Protein AF-A0A5J5N3T5-F1 (afdb_monomer)

pLDDT: mean 89.76, std 8.84, range [59.19, 97.81]

Foldseek 3Di:
DDPVVVVVCVVVPPDPVANQFPDKDWPDWDQDPVRDIDTDMDTHGDDDDPPVPPD

Sequence (55 aa):
HPWETVTTAIQKYPNPMNPGVVGTDVLDRHICPSGKLHSHRLLSTEWGLPSIVKS

Structure (mmCIF, N/CA/C/O backbone):
data_AF-A0A5J5N3T5-F1
#
_entry.id   AF-A0A5J5N3T5-F1
#
loop_
_atom_site.group_PDB
_atom_site.id
_atom_site.type_symbol
_atom_site.label_atom_id
_atom_site.label_alt_id
_atom_site.label_comp_id
_atom_site.label_asym_id
_atom_site.label_entity_id
_atom_site.label_seq_id
_atom_site.pdbx_PDB_ins_code
_atom_site.Cartn_x
_atom_site.Cartn_y
_atom_site.Cartn_z
_atom_site.occupancy
_atom_site.B_iso_or_equiv
_atom_site.auth_seq_id
_atom_site.auth_comp_id
_atom_site.auth_asym_id
_atom_site.auth_atom_id
_atom_site.pdbx_PDB_model_num
ATOM 1 N N . HIS A 1 1 ? 9.697 12.524 12.584 1.00 89.25 1 HIS A N 1
ATOM 2 C CA . HIS A 1 1 ? 8.314 12.969 12.306 1.00 89.25 1 HIS A CA 1
ATOM 3 C C . HIS A 1 1 ? 7.372 12.338 13.327 1.00 89.25 1 HIS A C 1
ATOM 5 O O . HIS A 1 1 ? 7.708 11.252 13.793 1.00 89.25 1 HIS A O 1
ATOM 11 N N . PRO A 1 2 ? 6.257 12.992 13.697 1.00 96.50 2 PRO A N 1
ATOM 12 C CA . PRO A 1 2 ? 5.233 12.416 14.575 1.00 96.50 2 PRO A CA 1
ATOM 13 C C . PRO A 1 2 ? 4.689 11.084 14.047 1.00 96.50 2 PRO A C 1
ATOM 15 O O . PRO A 1 2 ? 4.703 10.842 12.836 1.00 96.50 2 PRO A O 1
ATOM 18 N N . TRP A 1 3 ? 4.199 10.230 14.946 1.00 93.56 3 TRP A N 1
ATOM 19 C CA . TRP A 1 3 ? 3.68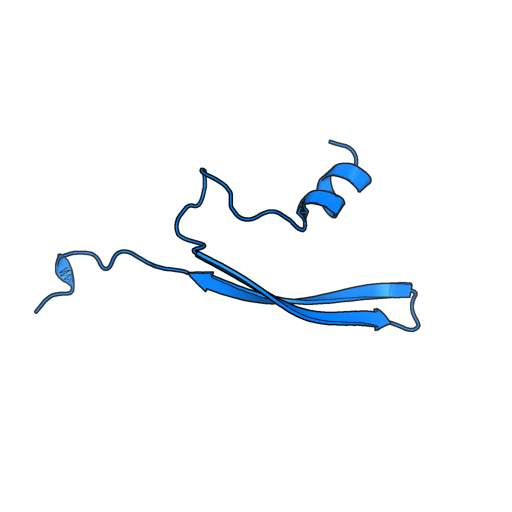1 8.904 14.594 1.00 93.56 3 TRP A CA 1
ATOM 20 C C . TRP A 1 3 ? 2.506 8.987 13.615 1.00 93.56 3 TRP A C 1
ATOM 22 O O . TRP A 1 3 ? 2.443 8.241 12.637 1.00 93.56 3 TRP A O 1
ATOM 32 N N . GLU A 1 4 ? 1.617 9.948 13.831 1.00 94.44 4 GLU A N 1
ATOM 33 C CA . GLU A 1 4 ? 0.447 10.218 13.002 1.00 94.44 4 GLU A CA 1
ATOM 34 C C . GLU A 1 4 ? 0.875 10.531 11.563 1.00 94.44 4 GLU A C 1
ATOM 36 O O . GLU A 1 4 ? 0.298 10.007 10.615 1.00 94.44 4 GLU A O 1
ATOM 41 N N . THR A 1 5 ? 1.955 11.301 11.395 1.00 93.62 5 THR A N 1
ATOM 42 C CA . THR A 1 5 ? 2.533 11.634 10.084 1.00 93.62 5 THR A CA 1
ATOM 43 C C . THR A 1 5 ? 3.169 10.425 9.401 1.00 93.62 5 THR A C 1
ATOM 45 O O . THR A 1 5 ? 3.055 10.257 8.191 1.00 93.62 5 THR A O 1
ATOM 48 N N . VAL A 1 6 ? 3.864 9.570 10.153 1.00 93.69 6 VAL A N 1
ATOM 49 C CA . VAL A 1 6 ? 4.492 8.370 9.577 1.00 93.69 6 VAL A CA 1
ATOM 50 C C . VAL A 1 6 ? 3.433 7.334 9.193 1.00 93.69 6 VAL A C 1
ATOM 52 O O . VAL A 1 6 ? 3.568 6.657 8.178 1.00 93.69 6 VAL A O 1
ATOM 55 N N . THR A 1 7 ? 2.347 7.239 9.958 1.00 90.25 7 THR A N 1
ATOM 56 C CA . THR A 1 7 ? 1.270 6.273 9.704 1.00 90.25 7 THR A CA 1
ATOM 57 C C . THR A 1 7 ? 0.418 6.673 8.501 1.00 90.25 7 THR A C 1
ATOM 59 O O . THR A 1 7 ? 0.005 5.808 7.726 1.00 90.25 7 THR A O 1
ATOM 62 N N . THR A 1 8 ? 0.199 7.975 8.270 1.00 87.88 8 THR A N 1
ATOM 63 C CA . THR A 1 8 ? -0.462 8.449 7.039 1.00 87.88 8 THR A CA 1
ATOM 64 C C . THR A 1 8 ? 0.381 8.203 5.787 1.00 87.88 8 THR A C 1
ATOM 66 O O . THR A 1 8 ? -0.177 8.066 4.698 1.00 87.88 8 THR A O 1
ATOM 69 N N . ALA A 1 9 ? 1.696 7.992 5.927 1.00 85.88 9 ALA A N 1
ATOM 70 C CA . ALA A 1 9 ? 2.573 7.566 4.833 1.00 85.88 9 ALA A CA 1
ATOM 71 C C . ALA A 1 9 ? 2.319 6.119 4.349 1.00 85.88 9 ALA A C 1
ATOM 73 O O . ALA A 1 9 ? 3.102 5.569 3.577 1.00 85.88 9 ALA A O 1
ATOM 74 N N . ILE A 1 10 ? 1.192 5.501 4.726 1.00 84.75 10 ILE A N 1
ATOM 75 C CA . ILE A 1 10 ? 0.662 4.287 4.092 1.00 84.75 10 ILE A CA 1
ATOM 76 C C . ILE A 1 10 ? 0.358 4.481 2.590 1.00 84.75 10 ILE A C 1
ATOM 78 O O . ILE A 1 10 ? 0.216 3.503 1.856 1.00 84.75 10 ILE A O 1
ATOM 82 N N . GLN A 1 11 ? 0.280 5.733 2.124 1.00 84.25 11 GLN A N 1
ATOM 83 C CA . GLN A 1 11 ? 0.260 6.137 0.711 1.00 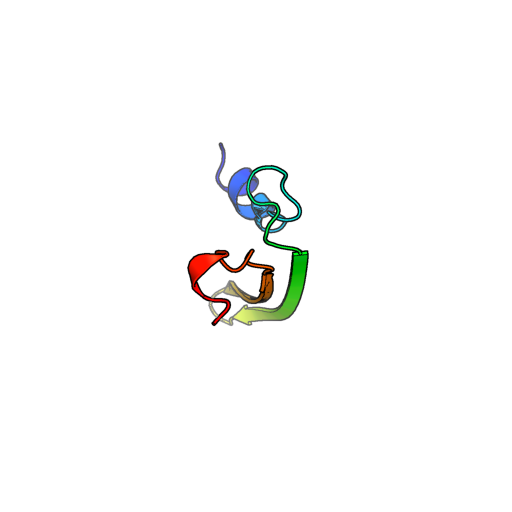84.25 11 GLN A CA 1
ATOM 84 C C . GLN A 1 11 ? 1.68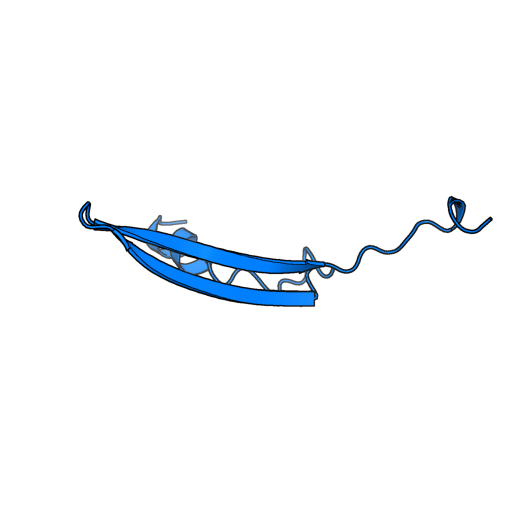5 6.358 0.169 1.00 84.25 11 GLN A C 1
ATOM 86 O O . GLN A 1 11 ? 1.958 7.325 -0.532 1.00 84.25 11 GLN A O 1
ATOM 91 N N . LYS A 1 12 ? 2.622 5.472 0.530 1.00 89.81 12 LYS A N 1
ATOM 92 C CA . LYS A 1 12 ? 4.053 5.596 0.207 1.00 89.81 12 LYS A CA 1
ATOM 93 C C . LYS A 1 12 ? 4.354 5.658 -1.296 1.00 89.81 12 LYS A C 1
ATOM 95 O O . LYS A 1 12 ? 5.428 6.122 -1.664 1.00 89.81 12 LYS A O 1
ATOM 100 N N . TYR A 1 13 ? 3.457 5.152 -2.137 1.00 93.12 13 TYR A N 1
ATOM 101 C CA . TYR A 1 13 ? 3.648 5.052 -3.579 1.00 93.12 13 TYR A CA 1
ATOM 102 C C . TYR A 1 13 ? 2.523 5.768 -4.335 1.00 93.12 13 TYR A C 1
ATOM 104 O O . TYR A 1 13 ? 1.379 5.724 -3.874 1.00 93.12 13 TYR A O 1
ATOM 112 N N . PRO A 1 14 ? 2.838 6.394 -5.485 1.00 89.00 14 PRO A N 1
ATOM 113 C CA . PRO A 1 14 ? 4.158 6.423 -6.137 1.00 89.00 14 PRO A CA 1
ATOM 114 C C . PRO A 1 14 ? 5.185 7.32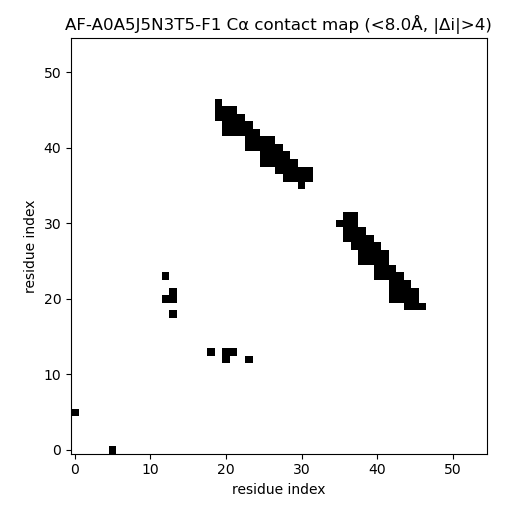3 -5.415 1.00 89.00 14 PRO A C 1
ATOM 116 O O . PRO A 1 14 ? 4.823 8.317 -4.793 1.00 89.00 14 PRO A O 1
ATOM 119 N N . ASN A 1 15 ? 6.477 6.971 -5.487 1.00 91.62 15 ASN A N 1
ATOM 120 C CA . ASN A 1 15 ? 7.586 7.763 -4.930 1.00 91.62 15 ASN A CA 1
ATOM 121 C C . ASN A 1 15 ? 8.812 7.710 -5.867 1.00 91.62 15 ASN A C 1
ATOM 123 O O . ASN A 1 15 ? 9.272 6.602 -6.161 1.00 91.62 15 ASN A O 1
ATOM 127 N N . PRO A 1 16 ? 9.395 8.861 -6.267 1.00 88.44 16 PRO A N 1
ATOM 128 C CA . PRO A 1 16 ? 10.569 8.926 -7.145 1.00 88.44 16 PRO A CA 1
ATOM 129 C C . PRO A 1 16 ? 11.779 8.098 -6.693 1.00 88.44 16 PRO A C 1
ATOM 131 O O . PRO A 1 16 ? 12.566 7.662 -7.526 1.00 88.44 16 PRO A O 1
ATOM 134 N N . MET A 1 17 ? 11.934 7.859 -5.387 1.00 93.12 17 MET A N 1
ATOM 135 C CA . MET A 1 17 ? 13.074 7.106 -4.843 1.00 93.12 17 MET A CA 1
ATOM 136 C C . MET A 1 17 ? 13.004 5.599 -5.102 1.00 93.12 17 MET A C 1
ATOM 138 O O . MET A 1 17 ? 14.005 4.903 -4.953 1.00 93.12 17 MET A O 1
ATOM 142 N N . ASN A 1 18 ? 11.827 5.073 -5.436 1.00 89.06 18 ASN A N 1
ATOM 143 C CA . ASN A 1 18 ? 11.658 3.667 -5.770 1.00 89.06 18 ASN A CA 1
ATOM 144 C C . ASN A 1 18 ? 10.663 3.541 -6.936 1.00 89.06 18 ASN A C 1
ATOM 146 O O . ASN A 1 18 ? 9.502 3.182 -6.720 1.00 89.06 18 ASN A O 1
ATOM 150 N N . PRO A 1 19 ? 11.117 3.869 -8.161 1.00 88.12 19 PRO A N 1
ATOM 151 C CA . PRO A 1 19 ? 10.269 3.898 -9.349 1.00 88.12 19 PRO A CA 1
ATOM 152 C C . PRO A 1 19 ? 9.842 2.501 -9.815 1.00 88.12 19 PRO A C 1
ATOM 154 O O . PRO A 1 19 ? 8.925 2.390 -10.617 1.00 88.12 19 PRO A O 1
ATOM 157 N N . GLY A 1 20 ? 10.477 1.435 -9.312 1.00 90.50 20 GLY A N 1
ATOM 158 C CA . GLY A 1 20 ? 10.139 0.058 -9.673 1.00 90.50 20 GLY A CA 1
ATOM 159 C C . GLY A 1 20 ? 8.789 -0.414 -9.129 1.00 90.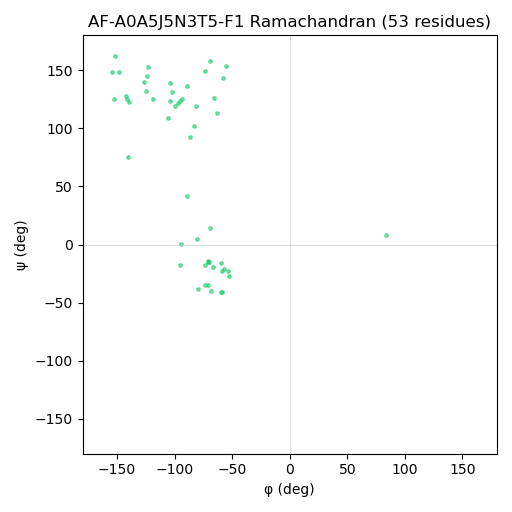50 20 GLY A C 1
ATOM 160 O O . GLY A 1 20 ? 8.283 -1.428 -9.594 1.00 90.50 20 GLY A O 1
ATOM 161 N N . VAL A 1 21 ? 8.182 0.292 -8.164 1.00 92.81 21 VAL A N 1
ATOM 162 C CA . VAL A 1 21 ? 6.804 0.014 -7.722 1.00 92.81 21 VAL A CA 1
ATOM 163 C C . VAL A 1 21 ? 5.835 0.709 -8.672 1.00 92.81 21 VAL A C 1
ATOM 165 O O . VAL A 1 21 ? 5.611 1.914 -8.570 1.00 92.81 21 VAL A O 1
ATOM 168 N N . VAL A 1 22 ? 5.256 -0.069 -9.584 1.00 92.38 22 VAL A N 1
ATOM 169 C CA . VAL A 1 22 ? 4.407 0.431 -10.677 1.00 92.38 22 VAL A CA 1
ATOM 170 C C . VAL A 1 22 ? 2.913 0.394 -10.353 1.00 92.38 22 VAL A C 1
ATOM 172 O O . VAL A 1 22 ? 2.128 1.086 -10.994 1.00 92.38 22 VAL A O 1
ATOM 175 N N . GLY A 1 23 ? 2.503 -0.375 -9.341 1.00 91.94 23 GLY A N 1
ATOM 176 C CA . GLY A 1 23 ? 1.104 -0.460 -8.924 1.00 91.94 23 GLY A CA 1
ATOM 177 C C . GLY A 1 23 ? 0.952 -0.846 -7.459 1.00 91.94 23 GLY A C 1
ATOM 178 O O . GLY A 1 23 ? 1.780 -1.575 -6.909 1.00 91.94 23 GLY A O 1
ATOM 179 N N . THR A 1 24 ? -0.110 -0.351 -6.823 1.00 93.94 24 THR A N 1
ATOM 180 C CA . THR A 1 24 ? -0.459 -0.696 -5.441 1.00 93.94 24 THR A CA 1
ATOM 181 C C . THR A 1 24 ? -1.965 -0.830 -5.281 1.00 93.94 24 THR A C 1
ATOM 183 O O . THR A 1 24 ? -2.680 0.144 -5.505 1.00 93.94 24 THR A O 1
ATOM 186 N N . ASP A 1 25 ? -2.417 -1.972 -4.774 1.00 94.25 25 ASP A N 1
ATOM 187 C CA . ASP A 1 25 ? -3.825 -2.238 -4.482 1.00 94.25 25 ASP A CA 1
ATOM 188 C C . ASP A 1 25 ? -4.022 -2.614 -3.012 1.00 94.25 25 ASP A C 1
ATOM 190 O O . ASP A 1 25 ? -3.127 -3.143 -2.344 1.00 94.25 25 ASP A O 1
ATOM 194 N N . VAL A 1 26 ? -5.214 -2.336 -2.485 1.00 95.00 26 VAL A N 1
ATOM 195 C CA . VAL A 1 26 ? -5.653 -2.794 -1.161 1.00 95.00 26 VAL A CA 1
ATOM 196 C C . VAL A 1 26 ? -6.651 -3.920 -1.388 1.00 95.00 26 VAL A C 1
ATOM 198 O O . VAL A 1 26 ? -7.757 -3.663 -1.848 1.00 95.00 26 VAL A O 1
ATOM 201 N N . LEU A 1 27 ? -6.255 -5.152 -1.076 1.00 96.50 27 LEU A N 1
ATOM 202 C CA . LEU A 1 27 ? -7.104 -6.329 -1.270 1.00 96.50 27 LEU A CA 1
ATOM 203 C C . LEU A 1 27 ? -8.137 -6.475 -0.150 1.00 96.50 27 LEU A C 1
ATOM 205 O O . LEU A 1 27 ? -9.276 -6.845 -0.400 1.00 96.50 27 LEU A O 1
ATOM 209 N N . ASP A 1 28 ? -7.729 -6.174 1.084 1.00 96.88 28 ASP A N 1
ATOM 210 C CA . ASP A 1 28 ? -8.592 -6.217 2.262 1.00 96.88 28 ASP A CA 1
ATOM 211 C C . ASP A 1 28 ? -8.163 -5.161 3.287 1.00 96.88 28 ASP A C 1
ATOM 213 O O . ASP A 1 28 ? -6.973 -4.829 3.414 1.00 96.88 28 ASP A O 1
ATOM 217 N N . ARG A 1 29 ? -9.137 -4.633 4.031 1.00 96.69 29 ARG A N 1
ATOM 218 C CA . ARG A 1 29 ? -8.909 -3.723 5.152 1.00 96.69 29 ARG A CA 1
ATOM 219 C C . ARG A 1 29 ? -10.034 -3.823 6.169 1.00 96.69 29 ARG A C 1
ATOM 221 O O . ARG A 1 29 ? -11.183 -3.535 5.853 1.00 96.69 29 ARG A O 1
ATOM 228 N N . HIS A 1 30 ? -9.674 -4.086 7.420 1.00 97.06 30 HIS A N 1
ATOM 229 C CA . HIS A 1 30 ? -10.637 -4.151 8.513 1.00 97.06 30 HIS A CA 1
ATOM 230 C C . HIS A 1 30 ? -10.011 -3.782 9.863 1.00 97.06 30 HIS A C 1
ATOM 232 O O . HIS A 1 30 ? -8.788 -3.778 10.031 1.00 97.06 30 HIS A O 1
ATOM 238 N N . ILE A 1 31 ? -10.872 -3.467 10.832 1.00 97.81 31 ILE A N 1
ATOM 239 C CA . ILE A 1 31 ? -10.503 -3.317 12.241 1.00 97.81 31 ILE A CA 1
ATOM 240 C C . ILE A 1 31 ? -10.821 -4.632 12.950 1.00 97.81 31 ILE A C 1
ATOM 242 O O . ILE A 1 31 ? -11.963 -5.086 12.936 1.00 97.81 31 ILE A O 1
ATOM 246 N N . CYS A 1 32 ? -9.822 -5.251 13.570 1.00 96.56 32 CYS A N 1
ATOM 247 C CA . CYS A 1 32 ? -10.036 -6.436 14.397 1.00 96.56 32 CYS A CA 1
ATOM 248 C C . CYS A 1 32 ? -10.799 -6.073 15.683 1.00 96.56 32 CYS A C 1
ATOM 250 O O . CYS A 1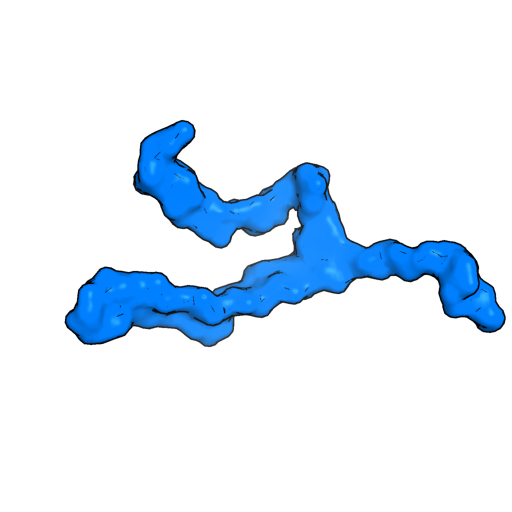 32 ? -10.684 -4.940 16.152 1.00 96.56 32 CYS A O 1
ATOM 252 N N . PRO A 1 33 ? -11.475 -7.031 16.346 1.00 97.31 33 PRO A N 1
ATOM 253 C CA . PRO A 1 33 ? -12.148 -6.793 17.631 1.00 97.31 33 PRO A CA 1
ATOM 254 C C . PRO A 1 33 ? -11.251 -6.193 18.729 1.00 97.31 33 PRO A C 1
ATOM 256 O O . PRO A 1 33 ? -11.739 -5.540 19.642 1.00 97.31 33 PRO A O 1
ATOM 259 N N . SER A 1 34 ? -9.930 -6.373 18.628 1.00 97.44 34 SER A N 1
ATOM 260 C CA . SER A 1 34 ? -8.928 -5.765 19.514 1.00 97.44 34 SER A CA 1
ATOM 261 C C . SER A 1 34 ? -8.568 -4.307 19.172 1.00 97.44 34 SER A C 1
ATOM 263 O O . SER A 1 34 ? -7.652 -3.753 19.775 1.00 97.44 34 SER A O 1
ATOM 265 N N . GLY A 1 35 ? -9.239 -3.689 18.195 1.00 96.88 35 GLY A N 1
ATOM 266 C CA . GLY A 1 35 ? -9.050 -2.290 17.791 1.00 96.88 35 GLY A CA 1
ATOM 267 C C . GLY A 1 35 ? -7.891 -2.036 16.819 1.00 96.88 35 GLY A C 1
ATOM 268 O O . GLY A 1 35 ? -7.562 -0.884 16.549 1.00 96.88 35 GLY A O 1
ATOM 269 N N . LYS A 1 36 ? -7.252 -3.082 16.281 1.00 96.56 36 LYS A N 1
ATOM 270 C CA . LYS A 1 36 ? -6.113 -2.949 15.352 1.00 96.56 36 LYS A CA 1
ATOM 271 C C . LYS A 1 36 ? -6.578 -2.872 13.900 1.00 96.56 36 LYS A C 1
ATOM 273 O O . LYS A 1 36 ? -7.401 -3.681 13.483 1.00 96.56 36 LYS A O 1
ATOM 278 N N . LEU A 1 37 ? -5.999 -1.956 13.122 1.00 96.12 37 LEU A N 1
ATOM 279 C CA . LEU A 1 37 ? -6.195 -1.877 11.673 1.00 96.12 37 LEU A CA 1
ATOM 280 C C . LEU A 1 37 ? -5.301 -2.888 10.953 1.00 96.12 37 LEU A C 1
ATOM 282 O O . LEU A 1 37 ? -4.076 -2.793 11.012 1.00 96.12 37 LEU A O 1
ATOM 286 N N . HIS A 1 38 ? -5.919 -3.814 10.228 1.00 96.38 38 HIS A N 1
ATOM 287 C CA . HIS A 1 38 ? -5.243 -4.743 9.332 1.00 96.38 38 HIS A CA 1
ATOM 288 C C . HIS A 1 38 ? -5.454 -4.287 7.887 1.00 96.38 38 HIS A C 1
ATOM 290 O O . HIS A 1 38 ? -6.521 -3.801 7.513 1.00 96.38 38 HIS A O 1
ATOM 296 N N . SER A 1 39 ? -4.414 -4.373 7.063 1.00 96.62 39 SER A N 1
ATOM 297 C CA . SER A 1 39 ? -4.497 -4.075 5.632 1.00 96.62 39 SER A CA 1
ATOM 298 C C . SER A 1 39 ? -3.6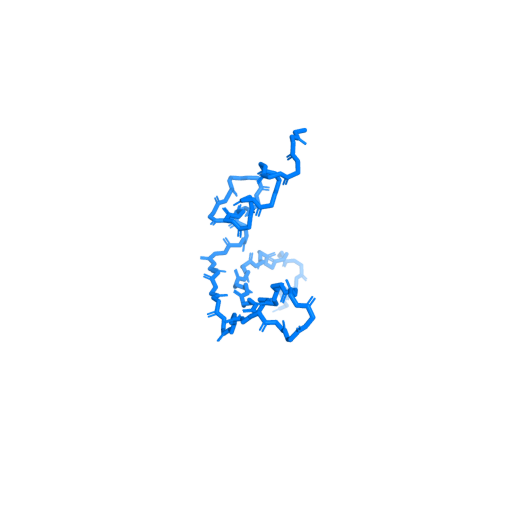70 -5.085 4.857 1.00 96.62 39 SER A C 1
ATOM 300 O O . SER A 1 39 ? -2.463 -5.179 5.077 1.00 96.62 39 SER A O 1
ATOM 302 N N . HIS A 1 40 ? -4.309 -5.794 3.932 1.00 96.75 40 HIS A N 1
ATOM 303 C CA . HIS A 1 40 ? -3.634 -6.636 2.956 1.00 96.75 40 HIS A CA 1
ATOM 304 C C . HIS A 1 40 ? -3.459 -5.830 1.670 1.00 96.75 40 HIS A C 1
ATOM 306 O O . HIS A 1 40 ? -4.429 -5.296 1.128 1.00 96.75 40 HIS A O 1
ATOM 312 N N . ARG A 1 41 ? -2.222 -5.699 1.193 1.00 96.19 41 ARG A N 1
ATOM 313 C CA . ARG A 1 41 ? -1.900 -4.900 0.007 1.00 96.19 41 ARG A CA 1
ATOM 314 C C . ARG A 1 41 ? -1.123 -5.729 -0.999 1.00 96.19 41 ARG A C 1
ATOM 316 O O . ARG A 1 41 ? -0.233 -6.478 -0.607 1.00 96.19 41 ARG A O 1
ATOM 323 N N . LEU A 1 42 ? -1.449 -5.550 -2.272 1.00 95.62 42 LEU A N 1
ATOM 324 C CA . LEU A 1 42 ? -0.699 -6.103 -3.391 1.00 95.62 42 LEU A CA 1
ATOM 325 C C . LEU A 1 42 ? 0.148 -4.988 -3.997 1.00 95.62 42 LEU A C 1
ATOM 327 O O . LEU A 1 42 ? -0.349 -3.887 -4.226 1.00 95.62 42 LEU A O 1
ATOM 331 N N . LEU A 1 43 ? 1.434 -5.256 -4.209 1.00 95.38 43 LEU A N 1
ATOM 332 C CA . LEU A 1 43 ? 2.348 -4.323 -4.856 1.00 95.38 43 LEU A CA 1
ATOM 333 C C . LEU A 1 43 ? 2.880 -4.971 -6.130 1.00 95.38 43 LEU A C 1
ATOM 335 O O . LEU A 1 43 ? 3.458 -6.057 -6.084 1.00 95.38 43 LEU A O 1
ATOM 339 N N . SER A 1 44 ? 2.712 -4.273 -7.245 1.00 93.75 44 SER A N 1
ATOM 340 C CA . SER A 1 44 ? 3.241 -4.667 -8.546 1.00 93.75 44 SER A CA 1
ATOM 341 C C . SER A 1 44 ? 4.589 -3.993 -8.741 1.00 93.75 44 SER A C 1
ATOM 343 O O . SER A 1 44 ? 4.701 -2.771 -8.605 1.00 93.75 44 SER A O 1
ATOM 345 N N . TH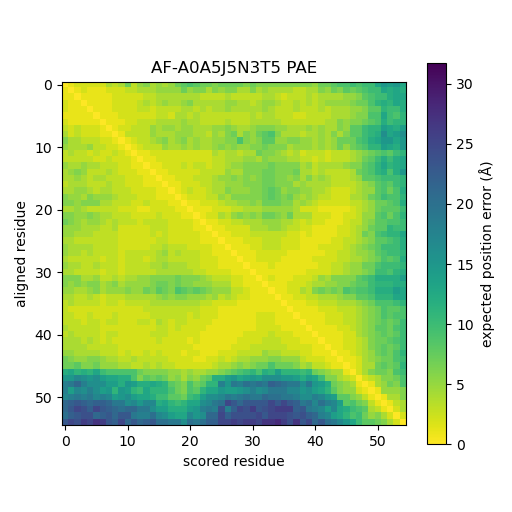R A 1 45 ? 5.617 -4.792 -9.026 1.00 92.06 45 THR A N 1
ATOM 346 C CA . THR A 1 45 ? 6.983 -4.295 -9.211 1.00 92.06 45 THR A CA 1
ATOM 347 C C . THR A 1 45 ? 7.550 -4.727 -10.547 1.00 92.06 45 THR A C 1
ATOM 349 O O . THR A 1 45 ? 7.474 -5.900 -10.907 1.00 92.06 45 THR A O 1
ATOM 352 N N . GLU A 1 46 ? 8.133 -3.775 -11.264 1.00 90.25 46 GLU A N 1
ATOM 353 C CA . GLU A 1 46 ? 8.910 -4.042 -12.464 1.00 90.25 46 GLU A CA 1
ATOM 354 C C . GLU A 1 46 ? 10.393 -4.011 -12.111 1.00 90.25 46 GLU A C 1
ATOM 356 O O . GLU A 1 46 ? 10.934 -3.001 -11.655 1.00 90.25 46 GLU A O 1
ATOM 361 N N . TRP A 1 47 ? 11.056 -5.144 -12.326 1.00 80.94 47 TRP A N 1
ATOM 362 C CA . TRP A 1 47 ? 12.496 -5.273 -12.166 1.00 80.94 47 TRP A CA 1
ATOM 363 C C . TRP A 1 47 ? 13.128 -5.302 -13.551 1.00 80.94 47 TRP A C 1
ATOM 365 O O . TRP A 1 47 ? 12.794 -6.152 -14.378 1.00 80.94 47 TRP A O 1
ATOM 375 N N . GLY A 1 48 ? 14.060 -4.386 -13.812 1.00 79.06 48 GLY A N 1
ATOM 376 C CA . GLY A 1 48 ? 14.902 -4.484 -14.997 1.00 79.06 48 GLY A CA 1
ATOM 377 C C . GLY A 1 48 ? 15.739 -5.758 -14.905 1.00 79.06 48 GLY A C 1
ATOM 378 O O . GLY A 1 48 ? 16.590 -5.868 -14.024 1.00 79.06 48 GLY A O 1
ATOM 379 N N . LEU A 1 49 ? 15.496 -6.733 -15.784 1.00 76.88 49 LEU A N 1
ATOM 380 C CA . LEU A 1 49 ? 16.335 -7.928 -15.855 1.00 76.88 49 LEU A CA 1
ATOM 381 C C . LEU A 1 49 ? 17.741 -7.526 -16.329 1.00 76.88 49 LEU A C 1
ATOM 383 O O . LEU A 1 49 ? 17.859 -6.892 -17.385 1.00 76.88 49 LEU A O 1
ATOM 387 N N . PRO A 1 50 ? 18.810 -7.885 -15.594 1.00 73.50 50 PRO A N 1
ATOM 388 C CA . PRO A 1 50 ? 20.173 -7.623 -16.035 1.00 73.50 50 PRO A CA 1
ATOM 389 C C . PRO A 1 50 ? 20.438 -8.269 -17.399 1.00 73.50 50 PRO A C 1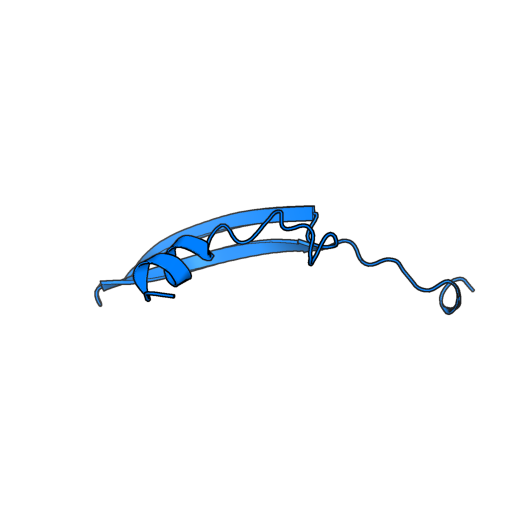
ATOM 391 O O . PRO A 1 50 ? 19.986 -9.380 -17.669 1.00 73.50 50 PRO A O 1
ATOM 394 N N . SER A 1 51 ? 21.215 -7.618 -18.263 1.00 74.25 51 SER A N 1
ATOM 395 C CA . SER A 1 51 ? 21.539 -8.147 -19.600 1.00 74.25 51 SER A CA 1
ATOM 396 C C . SER A 1 51 ? 22.209 -9.529 -19.574 1.00 74.25 51 SER A C 1
ATOM 398 O O . SER A 1 51 ? 22.123 -10.255 -20.557 1.00 74.25 51 SER A O 1
ATOM 400 N N . ILE A 1 52 ? 22.810 -9.918 -18.445 1.00 74.38 52 ILE A N 1
ATOM 401 C CA . ILE A 1 52 ? 23.520 -11.190 -18.261 1.00 74.38 52 ILE A CA 1
ATOM 402 C C . ILE A 1 52 ? 22.611 -12.428 -18.217 1.00 74.38 52 ILE A C 1
ATOM 404 O O . ILE A 1 52 ? 23.108 -13.540 -18.351 1.00 74.38 52 ILE A O 1
ATOM 408 N N . VAL A 1 53 ? 21.295 -12.262 -18.033 1.00 71.06 53 VAL A N 1
ATOM 409 C CA . VAL A 1 53 ? 20.341 -13.391 -18.033 1.00 71.06 53 VAL A CA 1
ATOM 410 C C . VAL A 1 53 ? 19.692 -13.644 -19.398 1.00 71.06 53 VAL A C 1
ATOM 412 O O . VAL A 1 53 ? 18.881 -14.557 -19.524 1.00 71.06 53 VAL A O 1
ATOM 415 N N . LYS A 1 54 ? 20.030 -12.861 -20.433 1.00 61.78 54 LYS A N 1
ATOM 416 C CA . LYS A 1 54 ? 19.584 -13.120 -21.810 1.00 61.78 54 LYS A CA 1
ATOM 417 C C . LYS A 1 54 ? 20.578 -14.085 -22.468 1.00 61.78 54 LYS A C 1
ATOM 419 O O . LYS A 1 54 ? 21.617 -13.647 -22.951 1.00 61.78 54 LYS A O 1
ATOM 424 N N . SER A 1 55 ? 20.285 -15.386 -22.377 1.00 59.19 55 SER A N 1
ATOM 425 C CA . SER A 1 55 ? 20.991 -16.474 -23.085 1.00 59.19 55 SER A CA 1
ATOM 426 C C . SER A 1 55 ? 20.544 -16.574 -24.537 1.00 59.19 55 SER A C 1
ATOM 428 O O . SER A 1 55 ? 19.332 -16.367 -24.774 1.00 59.19 55 SER A O 1
#

Radius of gyration: 16.24 Å; Cα contacts (8 Å, |Δi|>4): 51; chains: 1; bounding box: 36×29×43 Å

Mean predicted aligned error: 5.63 Å

InterPro domains:
  IPR006797 PRELI/MSF1 domain [PF04707] (5-54)
  IPR006797 PRELI/MSF1 domain [PS50904] (1-55)
  IPR037365 Slowmo/Ups family [PTHR11158] (1-54)

Organism: Muntiacus reevesi (NCBI:txid9886)

Secondary structure (DSSP, 8-state):
--HHHHHHGGG--S-TT-TTEEEEEEEEEEE-TTSPEEEEEEEEE-----GGG--

Nearest PDB structures (foldseek):
  6i4y-assembly1_B-2  TM=8.864E-01  e=6.732E-06  Homo sapiens
  6kyl-assembly2_D  TM=9.308E-01  e=1.348E-02  Saccharomyces cerevisiae S288C
  6kyl-assembly1_B  TM=9.739E-01  e=2.309E-02  Saccharomyces cerevisiae S288C
  6i3v-assembly1_B  TM=9.004E-01  e=1.887E-02  Homo sapiens
  5jql-assembly1_I  TM=8.972E-01  e=2.826E-02  Saccharomyces cerevisiae S288C

Solvent-accessible surface area (backbone atoms only — not comparable to full-atom values): 3736 Å² total; per-residue (Å²): 130,58,68,71,64,59,58,63,47,76,65,61,66,83,39,88,93,52,69,42,53,74,42,78,48,76,80,45,74,51,69,46,98,89,73,46,80,48,72,46,69,50,74,42,69,60,74,84,76,62,77,87,75,70,127